Protein AF-A0A9N8D455-F1 (afdb_monomer)

Sequence (106 aa):
MIDQMGKVQGEAFLQYLHRPDESHLQNAAQVLLIWQIVIVDGSEQNLLQWHRLLQKSRLAAPITDAQVRLALGFLREMEPDMQELNAFQMRYNAFFQPEDGVHWLH

Solvent-accessible surface area (backbone atoms only — not comparable to full-atom values): 6148 Å² total; per-residue (Å²): 109,56,84,62,20,37,74,70,34,28,51,51,51,54,58,50,56,69,47,96,46,72,67,40,52,43,45,51,52,51,30,51,48,48,48,43,32,76,71,73,40,75,49,68,68,52,48,58,50,51,49,53,52,26,48,78,71,72,54,59,68,79,69,46,73,68,40,53,53,50,32,52,64,41,37,47,77,64,64,70,56,68,68,58,54,52,51,48,35,54,52,51,30,57,73,78,51,55,98,60,93,71,80,80,88,125

Mean predicted aligned error: 4.93 Å

Secondary structure (DSSP, 8-state):
-GGGSHHHHHHHHHHHHTSS-HHHHHHHHHHHHHIIIIII--SHHHHHHHHHHHHHTT---PPPHHHHHHHHHHTGGG---HHHHHHHHHHHHHHH--SS------

Organism: Providencia rettgeri (NCBI:txid587)

Foldseek 3Di:
DLVQLDDPLSVVLVVLVPDPDPVSVLLSLLLVLLCCCLPPNVDPVSNVVSLVVCVVVVSNDQDDVVSLVSSCRSNVSVVDDSVSSVVCSVVSCVVPPPVDPDDDDD

Nearest PDB structures (foldseek):
  5tf3-assembly1_A  TM=8.991E-01  e=4.572E-04  Yersinia pestis CO92

InterPro domains:
  IPR009587 Protein of unknown function DUF1198 [PF06711] (1-99)

Structure (mmCIF, N/CA/C/O backbone):
data_AF-A0A9N8D455-F1
#
_entry.id   AF-A0A9N8D455-F1
#
loop_
_atom_site.group_PDB
_atom_site.id
_atom_site.type_symbol
_atom_site.label_atom_id
_atom_site.label_alt_id
_atom_site.label_comp_id
_atom_site.label_asym_id
_atom_site.label_entity_id
_atom_site.label_seq_id
_atom_site.pdbx_PDB_ins_code
_atom_site.Cartn_x
_atom_site.Cartn_y
_atom_site.Cartn_z
_atom_site.occupancy
_atom_site.B_iso_or_equiv
_atom_site.auth_seq_id
_atom_site.auth_comp_id
_atom_site.auth_asym_id
_atom_site.auth_atom_id
_atom_site.pdbx_PDB_model_num
ATOM 1 N N . MET A 1 1 ? -3.811 -10.988 -4.731 1.00 91.06 1 MET A N 1
ATOM 2 C CA . MET A 1 1 ? -2.888 -9.951 -5.234 1.00 91.06 1 MET A CA 1
ATOM 3 C C . MET A 1 1 ? -2.121 -10.404 -6.474 1.00 91.06 1 MET A C 1
ATOM 5 O O . MET A 1 1 ? -2.404 -9.867 -7.529 1.00 91.06 1 MET A O 1
ATOM 9 N N . ILE A 1 2 ? -1.200 -11.379 -6.395 1.00 92.94 2 ILE A N 1
ATOM 10 C CA . ILE A 1 2 ? -0.311 -11.743 -7.526 1.00 92.94 2 ILE A CA 1
ATOM 11 C C . ILE A 1 2 ? -1.073 -12.108 -8.805 1.00 92.94 2 ILE A C 1
ATOM 13 O O . ILE A 1 2 ? -0.740 -11.602 -9.871 1.00 92.94 2 ILE A O 1
ATOM 17 N N . ASP A 1 3 ? -2.146 -12.894 -8.699 1.00 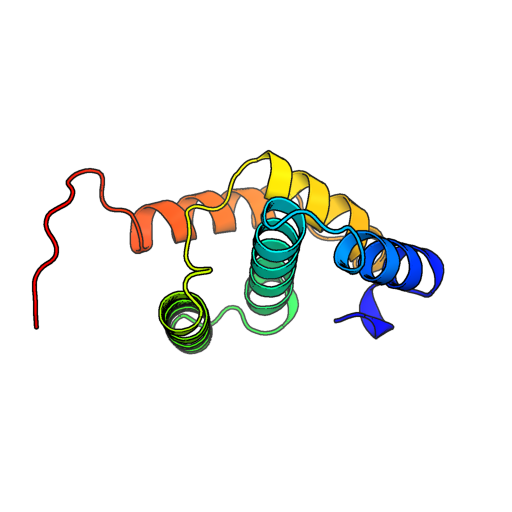92.38 3 ASP A N 1
ATOM 18 C CA . ASP A 1 3 ? -2.954 -13.267 -9.870 1.00 92.38 3 ASP A CA 1
ATOM 19 C C . ASP A 1 3 ? -3.617 -12.058 -10.554 1.00 92.38 3 ASP A C 1
ATOM 21 O O . ASP A 1 3 ? -3.854 -12.079 -11.757 1.00 92.38 3 ASP A O 1
ATOM 25 N N . GLN A 1 4 ? -3.877 -10.982 -9.802 1.00 91.56 4 GLN A N 1
ATOM 26 C CA . GLN A 1 4 ? -4.475 -9.744 -10.313 1.00 91.56 4 GLN A CA 1
ATOM 27 C C . GLN A 1 4 ? -3.437 -8.778 -10.905 1.00 91.56 4 GLN A C 1
ATOM 29 O O . GLN A 1 4 ? -3.800 -7.905 -11.683 1.00 91.56 4 GLN A O 1
ATOM 34 N N . MET A 1 5 ? -2.148 -8.945 -10.587 1.00 92.81 5 MET A N 1
ATOM 35 C CA . MET A 1 5 ? -1.059 -8.165 -11.197 1.00 92.81 5 MET A CA 1
ATOM 36 C C . MET A 1 5 ? -0.801 -8.569 -12.658 1.00 92.81 5 MET A C 1
ATOM 38 O O . MET A 1 5 ? -0.109 -7.864 -13.387 1.00 92.81 5 MET A O 1
ATOM 42 N N . GLY A 1 6 ? -1.313 -9.723 -13.092 1.00 92.56 6 GLY A N 1
ATOM 43 C CA . GLY A 1 6 ? -0.962 -10.322 -14.374 1.00 92.56 6 GLY A CA 1
ATOM 44 C C . GLY A 1 6 ? 0.425 -10.972 -14.356 1.00 92.56 6 GLY A C 1
ATOM 45 O O . GLY A 1 6 ? 1.258 -10.735 -13.480 1.00 92.56 6 GLY A O 1
ATOM 46 N N . LYS A 1 7 ? 0.691 -11.827 -15.349 1.00 93.50 7 LYS A N 1
ATOM 47 C CA . LYS A 1 7 ? 1.858 -12.727 -15.351 1.00 93.50 7 LYS A CA 1
ATOM 48 C C . LYS A 1 7 ? 3.198 -11.991 -15.210 1.00 93.50 7 LYS A C 1
ATOM 50 O O . LYS A 1 7 ? 4.017 -12.371 -14.383 1.00 93.50 7 LYS A O 1
ATOM 55 N N . VAL A 1 8 ? 3.410 -10.943 -16.011 1.00 94.25 8 VAL A N 1
ATOM 56 C CA . VAL A 1 8 ? 4.695 -10.224 -16.071 1.00 94.25 8 VAL A CA 1
ATOM 57 C C . VAL A 1 8 ? 4.958 -9.438 -14.787 1.00 94.25 8 VAL A C 1
ATOM 59 O O . VAL A 1 8 ? 6.049 -9.526 -14.231 1.00 94.25 8 VAL A O 1
ATOM 62 N N . GLN A 1 9 ? 3.971 -8.681 -14.294 1.00 94.00 9 GLN A N 1
ATOM 63 C CA . GLN A 1 9 ? 4.163 -7.875 -13.084 1.00 94.00 9 GLN A CA 1
ATOM 64 C C . GLN A 1 9 ? 4.166 -8.732 -11.818 1.00 94.00 9 GLN A C 1
ATOM 66 O O . GLN A 1 9 ? 4.944 -8.456 -10.910 1.00 94.00 9 GLN A O 1
ATOM 71 N N . GLY A 1 10 ? 3.372 -9.806 -11.777 1.00 94.50 10 GLY A N 1
ATOM 72 C CA . GLY A 1 10 ? 3.415 -10.783 -10.692 1.00 94.50 10 GLY A CA 1
ATOM 73 C C . GLY A 1 10 ? 4.791 -11.439 -10.563 1.00 94.50 10 GLY A C 1
ATOM 74 O O . GLY A 1 10 ? 5.338 -11.507 -9.464 1.00 94.50 10 GLY A O 1
ATOM 75 N N . GLU A 1 11 ? 5.403 -11.849 -11.679 1.00 95.75 11 GLU A N 1
ATOM 76 C CA . GLU A 1 11 ? 6.771 -12.381 -11.674 1.00 95.75 11 GLU A CA 1
ATOM 77 C C . GLU A 1 11 ? 7.793 -11.325 -11.226 1.00 95.75 11 GLU A C 1
ATOM 79 O O . GLU A 1 11 ? 8.633 -11.608 -10.370 1.00 95.75 11 GLU A O 1
ATOM 84 N N . ALA A 1 12 ? 7.689 -10.092 -11.731 1.00 93.81 12 ALA A N 1
ATOM 85 C CA . ALA A 1 12 ? 8.559 -8.992 -11.318 1.00 93.81 12 ALA A CA 1
ATOM 86 C C . ALA A 1 12 ? 8.438 -8.685 -9.814 1.00 93.81 12 ALA A C 1
ATOM 88 O O . ALA A 1 12 ? 9.449 -8.439 -9.155 1.00 93.81 12 ALA A O 1
ATOM 89 N N . PHE A 1 13 ? 7.229 -8.740 -9.250 1.00 94.50 13 PHE A N 1
ATOM 90 C CA . PHE A 1 13 ? 6.991 -8.544 -7.820 1.00 94.50 13 PHE A CA 1
ATOM 91 C C . PHE A 1 13 ? 7.611 -9.666 -6.976 1.00 94.50 13 PHE A C 1
ATOM 93 O O . PHE A 1 13 ? 8.254 -9.399 -5.961 1.00 94.50 13 PHE A O 1
ATOM 100 N N . LEU A 1 14 ? 7.496 -10.924 -7.414 1.00 94.00 14 LEU A N 1
ATOM 101 C CA . LEU A 1 14 ? 8.157 -12.049 -6.746 1.00 94.00 14 LEU A CA 1
ATOM 102 C C . LEU A 1 14 ? 9.684 -11.929 -6.817 1.00 94.00 14 LEU A C 1
ATOM 104 O O . LEU A 1 14 ? 10.368 -12.138 -5.820 1.00 94.00 14 LEU A O 1
ATOM 108 N N . GLN A 1 15 ? 10.244 -11.554 -7.968 1.00 93.56 15 GLN A N 1
ATOM 109 C CA . GLN A 1 15 ? 11.684 -11.300 -8.097 1.00 93.56 15 GLN A CA 1
ATOM 110 C C . GLN A 1 15 ? 12.143 -10.132 -7.211 1.00 93.56 15 GLN A C 1
ATOM 112 O O . GLN A 1 15 ? 13.222 -10.198 -6.624 1.00 93.56 15 GLN A O 1
ATOM 117 N N . TYR A 1 16 ? 11.324 -9.085 -7.086 1.00 92.94 16 TYR A N 1
ATOM 118 C CA . TYR A 1 16 ? 11.578 -7.954 -6.194 1.00 92.94 16 TYR A CA 1
ATOM 119 C C . TYR A 1 16 ? 11.666 -8.398 -4.726 1.00 92.94 16 TYR A C 1
ATOM 121 O O . TYR A 1 16 ? 12.592 -7.991 -4.028 1.00 92.94 16 TYR A O 1
ATOM 129 N N . LEU A 1 17 ? 10.767 -9.286 -4.284 1.00 90.56 17 LEU A N 1
ATOM 130 C CA . LEU A 1 17 ? 10.756 -9.856 -2.931 1.00 90.56 17 LEU A CA 1
ATOM 131 C C . LEU A 1 17 ? 11.979 -10.724 -2.602 1.00 90.56 17 LEU A C 1
ATOM 133 O O . LEU A 1 17 ? 12.394 -10.770 -1.449 1.00 90.56 17 LEU A O 1
ATOM 137 N N . HIS A 1 18 ? 12.562 -11.414 -3.585 1.00 90.38 18 HIS A N 1
ATOM 138 C CA . HIS A 1 18 ? 13.721 -12.289 -3.362 1.00 90.38 18 HIS A CA 1
ATOM 139 C C . HIS A 1 18 ? 15.045 -11.537 -3.158 1.00 90.38 18 HIS A C 1
ATOM 141 O O . HIS A 1 18 ? 16.074 -12.163 -2.896 1.00 90.38 18 HIS A O 1
ATOM 147 N N . ARG A 1 19 ? 15.062 -10.209 -3.307 1.00 88.12 19 ARG A N 1
ATOM 148 C CA . ARG A 1 19 ? 16.280 -9.425 -3.101 1.00 88.12 19 ARG A CA 1
ATOM 149 C C . ARG A 1 19 ? 16.629 -9.362 -1.606 1.00 88.12 19 ARG A C 1
ATOM 151 O O . ARG A 1 19 ? 15.740 -9.132 -0.794 1.00 88.12 19 ARG A O 1
ATOM 158 N N . PRO A 1 20 ? 17.910 -9.508 -1.231 1.00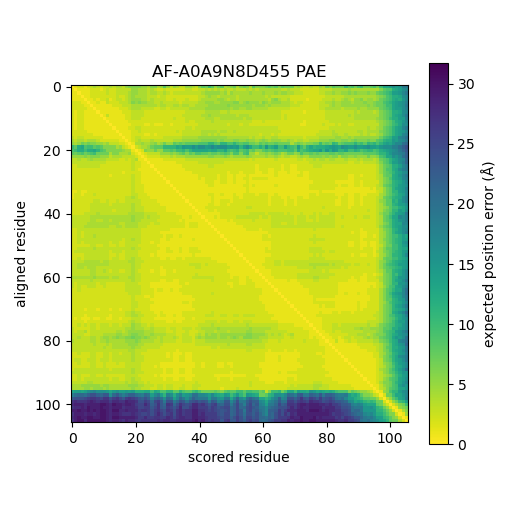 78.12 20 PRO A N 1
ATOM 159 C CA . PRO A 1 20 ? 18.336 -9.700 0.161 1.00 78.12 20 PRO A CA 1
ATOM 160 C C . PRO A 1 20 ? 18.307 -8.429 1.037 1.00 78.12 20 PRO A C 1
ATOM 162 O O . PRO A 1 20 ? 18.987 -8.383 2.056 1.00 78.12 20 PRO A O 1
ATOM 165 N N . ASP A 1 21 ? 17.558 -7.395 0.651 1.00 85.44 21 ASP A N 1
ATOM 166 C CA . ASP A 1 21 ? 17.489 -6.114 1.364 1.00 85.44 21 ASP A CA 1
ATOM 167 C C . ASP A 1 21 ? 16.133 -5.966 2.072 1.00 85.44 21 ASP A C 1
ATOM 169 O O . ASP A 1 21 ? 15.072 -6.094 1.455 1.00 85.44 21 ASP A O 1
ATOM 173 N N . GLU A 1 22 ? 16.174 -5.665 3.372 1.00 81.50 22 GLU A N 1
ATOM 174 C CA . GLU A 1 22 ? 14.998 -5.427 4.216 1.00 81.50 22 GLU A CA 1
ATOM 175 C C . GLU A 1 22 ? 14.098 -4.309 3.662 1.00 81.50 22 GLU A C 1
ATOM 177 O O . GLU A 1 22 ? 12.873 -4.361 3.821 1.00 81.50 22 GLU A O 1
ATOM 182 N N . SER A 1 23 ? 14.673 -3.345 2.931 1.00 88.00 23 SER A N 1
ATOM 183 C CA . SER A 1 23 ? 13.914 -2.271 2.285 1.00 88.00 23 SER A CA 1
ATOM 184 C C . SER A 1 23 ? 12.899 -2.803 1.260 1.00 88.00 23 SER A C 1
ATOM 186 O O . SER A 1 23 ? 11.796 -2.264 1.125 1.00 88.00 23 SER A O 1
ATOM 188 N N . HIS A 1 24 ? 13.214 -3.908 0.573 1.00 92.38 24 HIS A N 1
ATOM 189 C CA . HIS A 1 24 ? 12.317 -4.525 -0.402 1.00 92.38 24 HIS A CA 1
ATOM 190 C C . HIS A 1 24 ? 11.116 -5.189 0.264 1.00 92.38 24 HIS A C 1
ATOM 192 O O . HIS A 1 24 ? 9.995 -5.048 -0.231 1.00 92.38 24 HIS A O 1
ATOM 198 N N . LEU A 1 25 ? 11.321 -5.845 1.409 1.00 92.31 25 LEU A N 1
ATOM 199 C CA . LEU A 1 25 ? 10.229 -6.437 2.179 1.00 92.31 25 LEU A CA 1
ATOM 200 C C . LEU A 1 25 ? 9.265 -5.357 2.683 1.00 92.31 25 LEU A C 1
ATOM 202 O O . LEU A 1 25 ? 8.050 -5.506 2.550 1.00 92.31 25 LEU A O 1
ATOM 206 N N . GLN A 1 26 ? 9.795 -4.246 3.201 1.00 94.00 26 GLN A N 1
ATOM 207 C CA . GLN A 1 26 ? 8.971 -3.123 3.643 1.00 94.00 26 GLN A CA 1
ATOM 208 C C . GLN A 1 26 ? 8.181 -2.511 2.480 1.00 94.00 26 GLN A C 1
ATOM 210 O O . GLN A 1 26 ? 6.973 -2.309 2.597 1.00 94.00 26 GLN A O 1
ATOM 215 N N . ASN A 1 27 ? 8.824 -2.269 1.336 1.00 95.50 27 ASN A N 1
ATOM 216 C CA . ASN A 1 27 ? 8.145 -1.747 0.150 1.00 95.50 27 ASN A CA 1
ATOM 217 C C . ASN A 1 27 ? 7.038 -2.683 -0.343 1.00 95.50 27 ASN A C 1
ATOM 219 O O . ASN A 1 27 ? 5.936 -2.226 -0.641 1.00 95.50 27 ASN A O 1
ATOM 223 N N . ALA A 1 28 ? 7.299 -3.989 -0.384 1.00 95.69 28 ALA A N 1
ATOM 224 C CA . ALA A 1 28 ? 6.309 -4.978 -0.786 1.00 95.69 28 ALA A CA 1
ATOM 225 C C . ALA A 1 28 ? 5.122 -5.049 0.188 1.00 95.69 28 ALA A C 1
ATOM 227 O O . ALA A 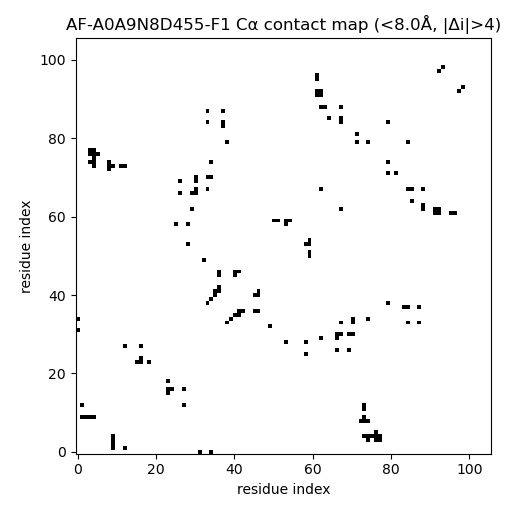1 28 ? 3.981 -5.184 -0.252 1.00 95.69 28 ALA A O 1
ATOM 228 N N . ALA A 1 29 ? 5.367 -4.897 1.492 1.00 96.44 29 ALA A N 1
ATOM 229 C CA . ALA A 1 29 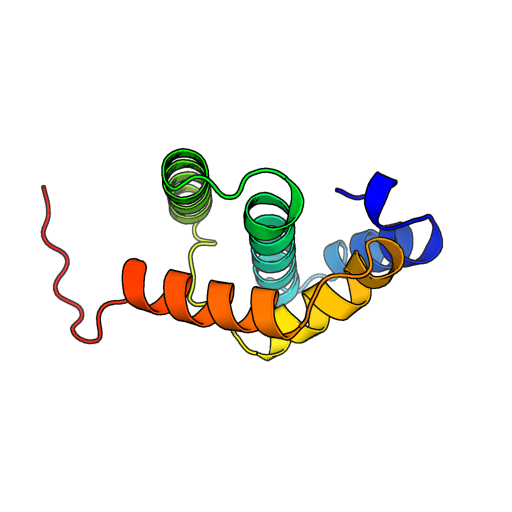? 4.308 -4.814 2.493 1.00 96.44 29 ALA A CA 1
ATOM 230 C C . ALA A 1 29 ? 3.417 -3.576 2.294 1.00 96.44 29 ALA A C 1
ATOM 232 O O . ALA A 1 29 ? 2.197 -3.683 2.411 1.00 96.44 29 ALA A O 1
ATOM 233 N N . GLN A 1 30 ? 3.995 -2.425 1.929 1.00 97.06 30 GLN A N 1
ATOM 234 C CA . GLN A 1 30 ? 3.207 -1.226 1.615 1.00 97.06 30 GLN A CA 1
ATOM 235 C C . GLN A 1 30 ? 2.427 -1.364 0.301 1.00 97.06 30 GLN A C 1
ATOM 237 O O . GLN A 1 30 ? 1.272 -0.954 0.240 1.00 97.06 30 GLN A O 1
ATOM 242 N N . VAL A 1 31 ? 2.993 -2.007 -0.728 1.00 97.19 31 VAL A N 1
ATOM 243 C CA . VAL A 1 31 ? 2.249 -2.334 -1.962 1.00 97.19 31 VAL A CA 1
ATOM 244 C C . VAL A 1 31 ? 1.065 -3.258 -1.660 1.00 97.19 31 VAL A C 1
ATOM 246 O O . VAL A 1 31 ? -0.033 -3.025 -2.162 1.00 97.19 31 VAL A O 1
ATOM 249 N N . LEU A 1 32 ? 1.261 -4.266 -0.805 1.00 97.38 32 LEU A N 1
ATOM 250 C CA . LEU A 1 32 ? 0.195 -5.168 -0.368 1.00 97.38 32 LEU A CA 1
ATOM 251 C C . LEU A 1 32 ? -0.909 -4.423 0.393 1.00 97.38 32 LEU A C 1
ATOM 253 O O . LEU A 1 32 ? -2.087 -4.662 0.138 1.00 97.38 32 LEU A O 1
ATOM 257 N N . LEU A 1 33 ? -0.538 -3.504 1.289 1.00 98.12 33 LEU A N 1
ATOM 258 C CA . LEU A 1 33 ? -1.493 -2.661 2.002 1.00 98.12 33 LEU A CA 1
ATOM 259 C C . LEU A 1 33 ? -2.299 -1.780 1.037 1.00 98.12 33 LEU A C 1
ATOM 261 O O . LEU A 1 33 ? -3.522 -1.741 1.135 1.00 98.12 33 LEU A O 1
ATOM 265 N N . ILE A 1 34 ? -1.635 -1.108 0.091 1.00 97.94 34 ILE A N 1
ATOM 266 C CA . ILE A 1 34 ? -2.299 -0.272 -0.920 1.00 97.94 34 ILE A CA 1
ATOM 267 C C . ILE A 1 34 ? -3.293 -1.109 -1.729 1.00 97.94 34 ILE A C 1
ATOM 269 O O . ILE A 1 34 ? -4.455 -0.727 -1.836 1.00 97.94 34 ILE A O 1
ATOM 273 N N . TRP A 1 35 ? -2.866 -2.268 -2.244 1.00 97.56 35 TRP A N 1
ATOM 274 C CA . TRP A 1 35 ? -3.744 -3.186 -2.974 1.00 97.56 35 TRP A CA 1
ATOM 275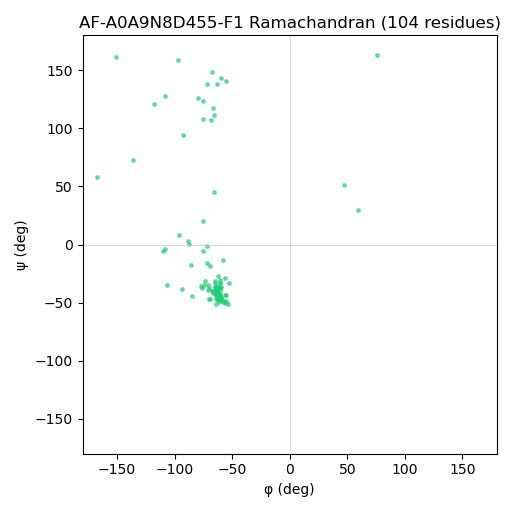 C C . TRP A 1 35 ? -4.969 -3.576 -2.142 1.00 97.56 35 TRP A C 1
ATOM 277 O O . TRP A 1 35 ? -6.101 -3.485 -2.613 1.00 97.56 35 TRP A O 1
ATOM 287 N N . GLN A 1 36 ? -4.752 -3.973 -0.891 1.00 97.62 36 GLN A N 1
ATOM 288 C CA . GLN A 1 36 ? -5.822 -4.456 -0.035 1.00 97.62 36 GLN A CA 1
ATOM 289 C C . GLN A 1 36 ? -6.865 -3.373 0.265 1.00 97.62 36 GLN A C 1
ATOM 291 O O . GLN A 1 36 ? -8.059 -3.660 0.251 1.00 97.62 36 GLN A O 1
ATOM 296 N N . ILE A 1 37 ? -6.438 -2.149 0.572 1.00 97.69 37 ILE A N 1
ATOM 297 C CA . ILE A 1 37 ? -7.377 -1.106 0.995 1.00 97.69 37 ILE A CA 1
ATOM 298 C C . ILE A 1 37 ? -8.001 -0.405 -0.205 1.00 97.69 37 ILE A C 1
ATOM 300 O O . ILE A 1 37 ? -9.205 -0.186 -0.220 1.00 97.69 37 ILE A O 1
ATOM 304 N N . VAL A 1 38 ? -7.208 -0.064 -1.218 1.00 96.62 38 VAL A N 1
ATOM 305 C CA . VAL A 1 38 ? -7.722 0.697 -2.361 1.00 96.62 38 VAL A CA 1
ATOM 306 C C . VAL A 1 38 ? -8.530 -0.189 -3.304 1.00 96.62 38 VAL A C 1
ATOM 308 O O . VAL A 1 38 ? -9.532 0.261 -3.841 1.00 96.62 38 VAL A O 1
ATOM 311 N N . ILE A 1 39 ? -8.135 -1.453 -3.488 1.00 94.38 39 ILE A N 1
ATOM 312 C CA . ILE A 1 39 ? -8.736 -2.288 -4.535 1.00 94.38 39 ILE A CA 1
ATOM 313 C C . ILE A 1 39 ? -9.677 -3.361 -3.981 1.00 94.38 39 ILE A C 1
ATOM 315 O O . ILE A 1 39 ? -10.679 -3.683 -4.616 1.00 94.38 39 ILE A O 1
ATOM 319 N N . VAL A 1 40 ? -9.381 -3.936 -2.811 1.00 96.00 40 VAL A N 1
ATOM 320 C CA . VAL A 1 40 ? -10.173 -5.063 -2.285 1.00 96.00 40 VAL A CA 1
ATOM 321 C C . VAL A 1 40 ? -11.298 -4.620 -1.348 1.00 96.00 40 VAL A C 1
ATOM 323 O O . VAL A 1 40 ? -12.374 -5.204 -1.412 1.00 96.00 40 VAL A O 1
ATOM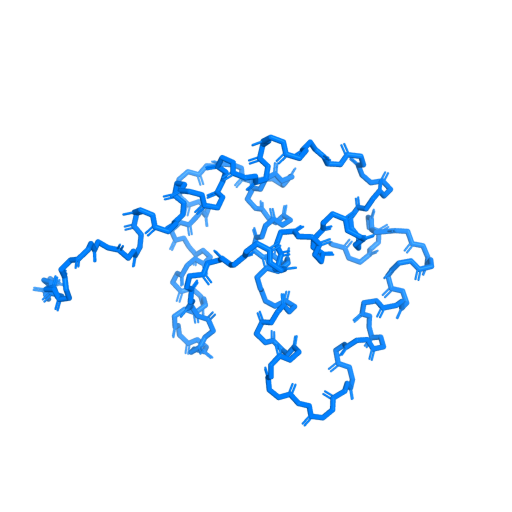 326 N N . ASP A 1 41 ? -11.060 -3.610 -0.502 1.00 97.19 41 ASP A N 1
ATOM 327 C CA . ASP A 1 41 ? -11.387 -3.598 0.939 1.00 97.19 41 ASP A CA 1
ATOM 328 C C . ASP A 1 41 ? -11.258 -2.181 1.540 1.00 97.19 41 ASP A C 1
ATOM 330 O O . ASP A 1 41 ? -10.466 -1.994 2.463 1.00 97.19 41 ASP A O 1
ATOM 334 N N . GLY A 1 42 ? -11.985 -1.177 1.038 1.00 95.38 42 GLY A N 1
ATOM 335 C CA . GLY A 1 42 ? -11.839 0.226 1.465 1.00 95.38 42 GLY A CA 1
ATOM 336 C C . GLY A 1 42 ? -12.366 0.589 2.861 1.00 95.38 42 GLY A C 1
ATOM 337 O O . GLY A 1 42 ? -12.260 1.751 3.263 1.00 95.38 42 GLY A O 1
ATOM 338 N N . SER A 1 43 ? -12.951 -0.352 3.607 1.00 97.19 43 SER A N 1
ATOM 339 C CA . SER A 1 43 ? -13.525 -0.088 4.928 1.00 97.19 43 SER A CA 1
ATOM 340 C C . SER A 1 43 ? -12.472 0.255 5.985 1.00 97.19 43 SER A C 1
ATOM 342 O O . SER A 1 43 ? -11.355 -0.267 6.018 1.00 97.19 43 SER A O 1
ATOM 344 N N . GLU A 1 44 ? -12.869 1.103 6.935 1.00 96.00 44 GLU A N 1
ATOM 345 C CA . GLU A 1 44 ? -12.033 1.472 8.080 1.00 96.00 44 GLU A CA 1
ATOM 346 C C . GLU A 1 44 ? -11.657 0.251 8.935 1.00 96.00 44 GLU A C 1
ATOM 348 O O . GLU A 1 44 ? -10.529 0.136 9.414 1.00 96.00 44 GLU A O 1
ATOM 353 N N . GLN A 1 45 ? -12.571 -0.713 9.084 1.00 97.06 45 GLN A N 1
ATOM 354 C CA . GLN A 1 45 ? -12.298 -1.937 9.832 1.00 97.06 45 GLN A CA 1
ATOM 355 C C . GLN A 1 45 ? -11.169 -2.756 9.192 1.00 97.06 45 GLN A C 1
ATOM 357 O O . GLN A 1 45 ? -10.273 -3.207 9.915 1.00 97.06 45 GLN A O 1
ATOM 362 N N . ASN A 1 46 ? -11.182 -2.924 7.865 1.00 97.62 46 ASN A N 1
ATOM 363 C CA . ASN A 1 46 ? -10.122 -3.621 7.136 1.00 97.62 46 ASN A CA 1
ATOM 364 C C . ASN A 1 46 ? -8.789 -2.865 7.264 1.00 97.62 46 ASN A C 1
ATOM 366 O O . ASN A 1 46 ? -7.763 -3.467 7.592 1.00 97.62 46 ASN A O 1
ATOM 370 N N . LEU A 1 47 ? -8.815 -1.534 7.145 1.00 97.69 47 LEU A N 1
ATOM 371 C CA . LEU A 1 47 ? -7.645 -0.679 7.353 1.00 97.69 47 LEU A CA 1
ATOM 372 C C . LEU A 1 47 ? -7.012 -0.866 8.743 1.00 97.69 47 LEU A C 1
ATOM 374 O O . LEU A 1 47 ? -5.809 -1.114 8.858 1.00 97.69 47 LEU A O 1
ATOM 378 N N . LEU A 1 48 ? -7.817 -0.805 9.807 1.00 97.50 48 LEU A N 1
ATOM 379 C CA . LEU A 1 48 ? -7.357 -0.987 11.187 1.00 97.50 48 LEU A CA 1
ATOM 380 C C . LEU A 1 48 ? -6.824 -2.401 11.454 1.00 97.50 48 LEU A C 1
ATOM 382 O O . LEU A 1 48 ? -5.943 -2.588 12.298 1.00 97.50 48 LEU A O 1
ATOM 386 N N . GLN A 1 49 ? -7.381 -3.421 10.800 1.00 97.88 49 GLN A N 1
ATOM 387 C CA . GLN A 1 49 ? -6.898 -4.799 10.917 1.00 97.88 49 GLN A CA 1
ATOM 388 C C . GLN A 1 49 ? -5.536 -4.972 10.239 1.00 97.88 49 GLN A C 1
ATOM 390 O O . GLN A 1 49 ? -4.614 -5.505 10.861 1.00 97.88 49 GLN A O 1
ATOM 395 N N . TRP A 1 50 ? -5.381 -4.471 9.013 1.00 97.94 50 TRP A N 1
ATOM 396 C CA . TRP A 1 50 ? -4.123 -4.555 8.274 1.00 97.94 50 TRP A CA 1
ATOM 397 C C . TRP A 1 50 ? -3.010 -3.732 8.905 1.00 97.94 50 TRP A C 1
ATOM 399 O O . TRP A 1 50 ? -1.890 -4.227 9.032 1.00 97.94 50 TRP A O 1
ATOM 409 N N . HIS A 1 51 ? -3.313 -2.531 9.401 1.00 97.31 51 HIS A N 1
ATOM 410 C CA . HIS A 1 51 ? -2.329 -1.750 10.143 1.00 97.31 51 HIS A CA 1
ATOM 411 C C . HIS A 1 51 ? -1.833 -2.504 11.387 1.00 97.31 51 HIS A C 1
ATOM 413 O O . HIS A 1 51 ? -0.627 -2.631 11.593 1.00 97.31 51 HIS A O 1
ATOM 419 N N . ARG A 1 52 ? -2.740 -3.100 12.179 1.00 96.94 52 ARG A N 1
ATOM 420 C CA . ARG A 1 52 ? -2.362 -3.926 13.342 1.00 96.94 52 ARG A CA 1
ATOM 421 C C . ARG A 1 52 ? -1.514 -5.140 12.959 1.00 96.94 52 ARG A C 1
ATOM 423 O O . ARG A 1 52 ? -0.606 -5.506 13.706 1.00 96.94 52 ARG A O 1
ATOM 430 N N . LEU A 1 53 ? -1.792 -5.774 11.820 1.00 97.88 53 LEU A N 1
ATOM 431 C CA . LEU A 1 53 ? -0.984 -6.882 11.308 1.00 97.88 53 LEU A CA 1
ATOM 432 C C . LEU A 1 53 ? 0.441 -6.419 10.971 1.00 97.88 53 LEU A C 1
ATOM 434 O O . LEU A 1 53 ? 1.402 -7.034 11.431 1.00 97.88 53 LEU A O 1
ATOM 438 N N . LEU A 1 54 ? 0.572 -5.293 10.266 1.00 96.81 54 LEU A N 1
ATOM 439 C CA . LEU A 1 54 ? 1.866 -4.696 9.934 1.00 96.81 54 LEU A CA 1
ATOM 440 C C . LEU A 1 54 ? 2.637 -4.230 11.177 1.00 96.81 54 LEU A C 1
ATOM 442 O O . LEU A 1 54 ? 3.857 -4.370 11.232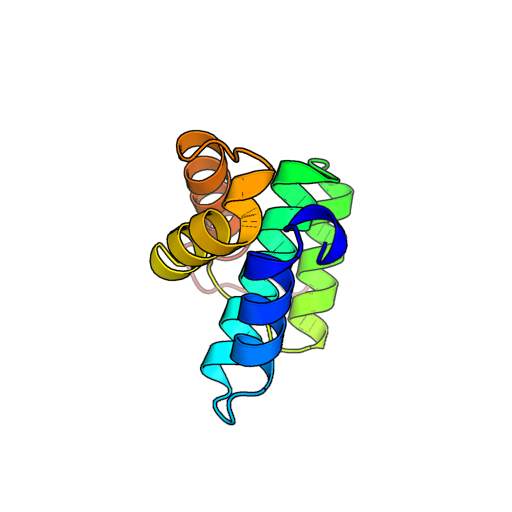 1.00 96.81 54 LEU A 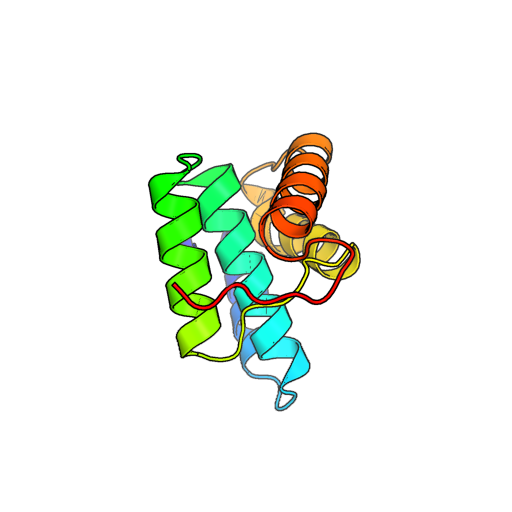O 1
ATOM 446 N N . GLN A 1 55 ? 1.956 -3.711 12.203 1.00 95.88 55 GLN A N 1
ATOM 447 C CA . GLN A 1 55 ? 2.594 -3.341 13.472 1.00 95.88 55 GLN A CA 1
ATOM 448 C C . GLN A 1 55 ? 3.215 -4.562 14.155 1.00 95.88 55 GLN A C 1
ATOM 450 O O . GLN A 1 55 ? 4.380 -4.522 14.552 1.00 95.88 55 GLN A O 1
ATOM 455 N N . LYS A 1 56 ? 2.472 -5.673 14.241 1.00 96.81 56 LYS A N 1
ATOM 456 C CA . LYS A 1 56 ? 2.965 -6.924 14.843 1.00 96.81 56 LYS A CA 1
ATOM 457 C C . LYS A 1 56 ? 4.182 -7.489 14.113 1.00 96.81 56 LYS A C 1
ATOM 459 O O . LYS A 1 56 ? 5.052 -8.068 14.756 1.00 96.81 56 LYS A O 1
ATOM 464 N N . SER A 1 57 ? 4.261 -7.305 12.797 1.00 94.44 57 SER A N 1
ATOM 465 C CA . SER A 1 57 ? 5.406 -7.731 11.989 1.00 94.44 57 SER A CA 1
ATOM 466 C C . SER A 1 57 ? 6.523 -6.686 11.896 1.00 94.44 57 SER A C 1
ATOM 468 O O . SER A 1 57 ? 7.499 -6.930 11.195 1.00 94.44 57 SER A O 1
ATOM 470 N N . ARG A 1 58 ? 6.403 -5.535 12.579 1.00 94.31 58 ARG A N 1
ATOM 471 C CA . ARG A 1 58 ? 7.351 -4.402 12.511 1.00 94.31 58 ARG A CA 1
ATOM 472 C C . ARG A 1 58 ? 7.508 -3.822 11.094 1.00 94.31 58 ARG A C 1
ATOM 474 O O . ARG A 1 58 ? 8.562 -3.306 10.746 1.00 94.31 58 ARG A O 1
ATOM 481 N N . LEU A 1 59 ? 6.450 -3.905 10.285 1.00 94.50 59 LEU A N 1
ATOM 482 C CA . LEU A 1 59 ? 6.376 -3.381 8.913 1.00 94.50 59 LEU A CA 1
ATOM 483 C C . LEU A 1 59 ? 5.444 -2.165 8.786 1.00 94.50 59 LEU A C 1
ATOM 485 O O . LEU A 1 59 ? 5.368 -1.565 7.715 1.00 94.50 59 LEU A O 1
ATOM 489 N N . ALA A 1 60 ? 4.730 -1.794 9.854 1.00 94.75 60 ALA A N 1
ATOM 490 C CA . ALA A 1 60 ? 3.938 -0.569 9.882 1.00 94.75 60 ALA A CA 1
ATOM 491 C C . ALA A 1 60 ? 4.866 0.649 9.824 1.00 94.75 60 ALA A C 1
ATOM 493 O O . ALA A 1 60 ? 5.683 0.864 10.716 1.00 94.75 60 ALA A O 1
ATOM 494 N N . ALA A 1 61 ? 4.726 1.434 8.763 1.00 94.06 61 ALA A N 1
ATOM 495 C CA . ALA A 1 61 ? 5.503 2.636 8.504 1.00 94.06 61 ALA A CA 1
ATOM 496 C C . ALA A 1 61 ? 4.660 3.615 7.674 1.00 94.06 61 ALA A C 1
ATOM 498 O O . ALA A 1 61 ? 3.684 3.170 7.059 1.00 94.06 61 ALA A O 1
ATOM 499 N N . PRO A 1 62 ? 5.019 4.912 7.637 1.00 95.56 62 PRO A N 1
ATOM 500 C CA . PRO A 1 62 ? 4.422 5.848 6.696 1.00 95.56 62 PRO A CA 1
ATOM 501 C C . PRO A 1 62 ? 4.572 5.351 5.253 1.00 95.56 62 PRO A C 1
ATOM 503 O O . PRO A 1 62 ? 5.624 4.834 4.869 1.00 95.56 62 PRO A O 1
ATOM 506 N N . ILE A 1 63 ? 3.533 5.548 4.447 1.00 97.06 63 ILE A N 1
ATOM 507 C CA . ILE A 1 63 ? 3.569 5.271 3.012 1.00 97.06 63 ILE A CA 1
ATOM 508 C C . ILE A 1 63 ? 4.270 6.439 2.313 1.00 97.06 63 ILE A C 1
ATOM 510 O O . ILE A 1 63 ? 3.884 7.603 2.458 1.00 97.06 63 ILE A O 1
ATOM 514 N N . THR A 1 64 ? 5.298 6.122 1.534 1.00 97.06 64 THR A N 1
ATOM 515 C CA . THR A 1 64 ? 6.096 7.094 0.771 1.00 97.06 64 THR A CA 1
ATOM 516 C C . THR A 1 64 ? 5.632 7.206 -0.683 1.00 97.06 64 THR A C 1
ATOM 518 O O . THR A 1 64 ? 5.085 6.255 -1.245 1.00 97.06 64 THR A O 1
ATOM 521 N N . ASP A 1 65 ? 5.956 8.316 -1.353 1.00 97.88 65 ASP A N 1
ATOM 522 C CA . ASP A 1 65 ? 5.635 8.495 -2.781 1.00 97.88 65 ASP A CA 1
ATOM 523 C C . ASP A 1 65 ? 6.311 7.433 -3.662 1.00 97.88 65 ASP A C 1
ATOM 525 O O . ASP A 1 65 ? 5.802 7.049 -4.715 1.00 97.88 65 ASP A O 1
ATOM 529 N N . ALA A 1 66 ? 7.485 6.947 -3.242 1.00 96.81 66 ALA A N 1
ATOM 530 C CA . ALA A 1 66 ? 8.169 5.847 -3.910 1.00 96.81 66 ALA A CA 1
ATOM 531 C C . ALA A 1 66 ? 7.341 4.556 -3.856 1.00 96.81 66 ALA A C 1
ATOM 533 O O . ALA A 1 66 ? 7.238 3.862 -4.865 1.00 96.81 66 ALA A O 1
ATOM 534 N N . GLN A 1 67 ? 6.707 4.259 -2.720 1.00 97.56 67 GLN A N 1
ATOM 535 C CA . GLN A 1 67 ? 5.834 3.094 -2.574 1.00 97.56 67 GLN A CA 1
ATOM 536 C C . GLN A 1 67 ? 4.528 3.251 -3.353 1.00 97.56 67 GLN A C 1
ATOM 538 O O . GLN A 1 67 ? 4.077 2.278 -3.951 1.00 97.56 67 GLN A O 1
ATOM 543 N N . VAL A 1 68 ? 3.977 4.465 -3.447 1.00 98.06 68 VAL A N 1
ATOM 544 C CA . VAL A 1 68 ? 2.840 4.750 -4.339 1.00 98.06 68 VAL A CA 1
ATOM 545 C C . VAL A 1 68 ? 3.204 4.464 -5.798 1.00 98.06 68 VAL A C 1
ATOM 547 O O . VAL A 1 68 ? 2.478 3.751 -6.490 1.00 98.06 68 VAL A O 1
ATOM 550 N N . ARG A 1 69 ? 4.366 4.938 -6.268 1.00 97.50 69 ARG A N 1
ATOM 551 C CA . ARG A 1 69 ? 4.847 4.647 -7.632 1.00 97.50 69 ARG A CA 1
ATOM 552 C C . ARG A 1 69 ? 5.129 3.161 -7.861 1.00 97.50 69 ARG A C 1
ATOM 554 O O . ARG A 1 69 ? 4.840 2.655 -8.942 1.00 97.50 69 ARG A O 1
ATOM 561 N N . LEU A 1 70 ? 5.667 2.456 -6.864 1.00 96.81 70 LEU A N 1
ATOM 562 C CA . LEU A 1 70 ? 5.854 1.002 -6.935 1.00 96.81 70 LEU A CA 1
ATOM 563 C C . LEU A 1 70 ? 4.512 0.272 -7.049 1.00 96.81 70 LEU A C 1
ATOM 565 O O . LEU A 1 70 ? 4.385 -0.623 -7.882 1.00 96.81 70 LEU A O 1
ATOM 569 N N . ALA A 1 71 ? 3.510 0.676 -6.265 1.00 97.56 71 ALA A N 1
ATOM 570 C CA . ALA A 1 71 ? 2.169 0.109 -6.339 1.00 97.56 71 ALA A CA 1
ATOM 571 C C . ALA A 1 71 ? 1.545 0.338 -7.723 1.00 97.56 71 ALA A C 1
ATOM 573 O O . ALA A 1 71 ? 1.084 -0.623 -8.329 1.00 97.56 71 ALA A O 1
ATOM 574 N N . LEU A 1 72 ? 1.627 1.557 -8.272 1.00 96.88 72 LEU A N 1
ATOM 575 C CA . LEU A 1 72 ? 1.185 1.851 -9.644 1.00 96.88 72 LEU A CA 1
ATOM 576 C C . LEU A 1 72 ? 1.860 0.939 -10.680 1.00 96.88 72 LEU A C 1
ATOM 578 O O . LEU A 1 72 ? 1.198 0.433 -11.580 1.00 96.88 72 LEU A O 1
ATOM 582 N N . GLY A 1 73 ? 3.170 0.705 -10.549 1.00 96.19 73 GLY A N 1
ATOM 583 C CA . GLY A 1 73 ? 3.918 -0.156 -11.466 1.00 96.19 73 GLY A CA 1
ATOM 584 C C . GLY A 1 73 ? 3.462 -1.616 -11.424 1.00 96.19 73 GLY A C 1
ATOM 585 O O . GLY A 1 73 ? 3.157 -2.197 -12.467 1.00 96.19 73 GLY A O 1
ATOM 586 N N . PHE A 1 74 ? 3.388 -2.201 -10.225 1.00 97.19 74 PHE A N 1
ATOM 587 C CA . PHE A 1 74 ? 3.022 -3.611 -10.064 1.00 97.19 74 PHE A CA 1
ATOM 588 C C . PHE A 1 74 ? 1.536 -3.885 -10.308 1.00 97.19 74 PHE A C 1
ATOM 590 O O . PHE A 1 74 ? 1.186 -4.962 -10.783 1.00 97.19 74 PHE A O 1
ATOM 597 N N . LEU A 1 75 ? 0.665 -2.926 -9.995 1.00 95.94 75 LEU A N 1
ATOM 598 C CA . LEU A 1 75 ? -0.789 -3.074 -10.093 1.00 95.94 75 LEU A CA 1
ATOM 599 C C . LEU A 1 75 ? -1.356 -2.525 -11.408 1.00 95.94 75 LEU A C 1
ATOM 601 O O . LEU A 1 75 ? -2.569 -2.465 -11.555 1.00 95.94 75 LEU A O 1
ATOM 605 N N . ARG A 1 76 ? -0.514 -2.139 -12.375 1.00 94.31 76 ARG A N 1
ATOM 606 C CA . ARG A 1 76 ? -0.935 -1.433 -13.600 1.00 94.31 76 ARG A CA 1
ATOM 607 C C . ARG A 1 76 ? -2.061 -2.113 -14.393 1.00 94.31 76 ARG A C 1
ATOM 609 O O . ARG A 1 76 ? -2.853 -1.416 -15.008 1.00 94.31 76 ARG A O 1
ATOM 616 N N . GLU A 1 77 ? -2.127 -3.448 -14.393 1.00 92.88 77 GLU A N 1
ATOM 617 C CA . GLU A 1 77 ? -3.155 -4.216 -15.125 1.00 92.88 77 GLU A CA 1
ATOM 618 C C . GLU A 1 77 ? -4.550 -4.047 -14.498 1.00 92.88 77 GLU A C 1
ATOM 620 O O . GLU A 1 77 ? -5.559 -4.317 -15.138 1.00 92.88 77 GLU A O 1
ATOM 625 N N . MET A 1 78 ? -4.605 -3.593 -13.245 1.00 92.62 78 MET A N 1
ATOM 626 C CA . MET A 1 78 ? -5.836 -3.246 -12.535 1.00 92.62 78 MET A CA 1
ATOM 627 C C . MET A 1 78 ? -6.253 -1.786 -12.778 1.00 92.62 78 MET A C 1
ATOM 629 O O . MET A 1 78 ? -7.237 -1.347 -12.196 1.00 92.62 78 MET A O 1
ATOM 633 N N . GLU A 1 79 ? -5.481 -1.039 -13.579 1.00 93.38 79 GLU A N 1
ATOM 634 C CA . GLU A 1 79 ? -5.678 0.383 -13.890 1.00 93.38 79 GLU A CA 1
ATOM 635 C C . GLU A 1 79 ? -5.960 1.263 -12.648 1.00 93.38 79 GLU A C 1
ATOM 637 O O . GLU A 1 79 ? -6.937 2.012 -12.628 1.00 93.38 79 GLU A O 1
ATOM 642 N N . PRO A 1 80 ? -5.127 1.189 -11.586 1.00 92.19 80 PRO A N 1
ATOM 643 C CA . PRO A 1 80 ? -5.354 1.948 -10.360 1.00 92.19 80 PRO A CA 1
ATOM 644 C C . PRO A 1 80 ? -5.290 3.461 -10.604 1.00 92.19 80 PRO A C 1
ATOM 646 O O . PRO A 1 80 ? -4.379 3.960 -11.274 1.00 92.19 80 PRO A O 1
ATOM 649 N N . ASP A 1 81 ? -6.211 4.204 -9.992 1.00 95.06 81 ASP A N 1
ATOM 650 C CA . ASP A 1 81 ? -6.244 5.661 -10.083 1.00 95.06 81 ASP A CA 1
ATOM 651 C C . ASP A 1 81 ? -5.140 6.296 -9.213 1.00 95.06 81 ASP A C 1
ATOM 653 O O . ASP A 1 81 ? -5.036 6.077 -8.002 1.00 95.06 81 ASP A O 1
ATOM 657 N N . MET A 1 82 ? -4.285 7.114 -9.835 1.00 94.56 82 MET A N 1
ATOM 658 C CA . MET A 1 82 ? -3.169 7.770 -9.147 1.00 94.56 82 MET A CA 1
ATOM 659 C C . MET A 1 82 ? -3.633 8.763 -8.072 1.00 94.56 82 MET A C 1
ATOM 661 O O . MET A 1 82 ? -2.970 8.903 -7.042 1.00 94.56 82 MET A O 1
ATOM 665 N N . GLN A 1 83 ? -4.737 9.475 -8.293 1.00 96.19 83 GLN A N 1
ATOM 666 C CA . GLN A 1 83 ? -5.297 10.391 -7.302 1.00 96.19 83 GLN A CA 1
ATOM 667 C C . GLN A 1 83 ? -5.833 9.615 -6.100 1.00 96.19 83 GLN A C 1
ATOM 669 O O . GLN A 1 83 ? -5.592 10.028 -4.966 1.00 96.19 83 GLN A O 1
ATOM 674 N N . GLU A 1 84 ? -6.477 8.470 -6.327 1.00 96.25 84 GLU A N 1
ATOM 675 C CA . GLU A 1 84 ? -6.970 7.604 -5.255 1.00 96.25 84 GLU A CA 1
ATOM 676 C C . GLU A 1 84 ? -5.830 7.046 -4.390 1.00 96.25 84 GLU A C 1
ATOM 678 O O . GLU A 1 84 ? -5.897 7.111 -3.159 1.00 96.25 84 GLU A O 1
ATOM 683 N N . LEU A 1 85 ? -4.738 6.582 -5.009 1.00 97.75 85 LEU A N 1
ATOM 684 C CA . LEU A 1 85 ? -3.561 6.093 -4.282 1.00 97.75 85 LEU A CA 1
ATOM 685 C C . LEU A 1 85 ? -2.902 7.196 -3.440 1.00 97.75 85 LEU A C 1
ATOM 687 O O . LEU A 1 85 ? -2.561 6.962 -2.279 1.00 97.75 85 LEU A O 1
ATOM 691 N N . ASN A 1 86 ? -2.758 8.404 -3.992 1.00 97.75 86 ASN A N 1
ATOM 692 C CA . ASN A 1 86 ? -2.224 9.552 -3.253 1.00 97.75 86 ASN A CA 1
ATOM 693 C C . ASN A 1 86 ? -3.163 9.977 -2.110 1.00 97.75 86 ASN A C 1
ATOM 695 O O . ASN A 1 86 ? -2.712 10.277 -1.003 1.00 97.75 86 ASN A O 1
ATOM 699 N N . ALA A 1 87 ? -4.479 9.969 -2.339 1.00 97.25 87 ALA A N 1
ATOM 700 C CA . ALA A 1 87 ? -5.464 10.263 -1.301 1.00 97.25 87 ALA A CA 1
ATOM 701 C C . ALA A 1 87 ? -5.416 9.228 -0.168 1.00 97.25 87 ALA A C 1
ATOM 703 O O . ALA A 1 87 ? -5.511 9.588 1.009 1.00 97.25 87 ALA A O 1
ATOM 704 N N . PHE A 1 88 ? -5.231 7.948 -0.505 1.00 97.81 88 PHE A N 1
ATOM 705 C CA . PHE A 1 88 ? -5.019 6.896 0.482 1.00 97.81 88 PHE A CA 1
ATOM 706 C C . PHE A 1 88 ? -3.729 7.108 1.276 1.00 97.81 88 PHE A C 1
ATOM 708 O O . PHE A 1 88 ? -3.781 7.055 2.501 1.00 97.81 88 PHE A O 1
ATOM 715 N N . GLN A 1 89 ? -2.606 7.407 0.618 1.00 97.94 89 GLN A N 1
ATOM 716 C CA . GLN A 1 89 ? -1.336 7.704 1.286 1.00 97.94 89 GLN A CA 1
ATOM 717 C C . GLN A 1 89 ? -1.492 8.824 2.325 1.00 97.94 89 GLN A C 1
ATOM 719 O O . GLN A 1 89 ? -1.113 8.642 3.483 1.00 97.94 89 GLN A O 1
ATOM 724 N N . MET A 1 90 ? -2.080 9.961 1.932 1.00 96.75 90 MET A N 1
ATOM 725 C CA . MET A 1 90 ? -2.297 11.096 2.836 1.00 96.75 90 MET A CA 1
ATOM 726 C C . MET A 1 90 ? -3.176 10.707 4.027 1.00 96.75 90 MET A C 1
ATOM 728 O O . MET A 1 90 ? -2.818 10.982 5.171 1.00 96.75 90 MET A O 1
ATOM 732 N N . ARG A 1 91 ? -4.298 10.017 3.773 1.00 95.69 91 ARG A N 1
ATOM 733 C CA . ARG A 1 91 ? -5.219 9.561 4.824 1.00 95.69 91 ARG A CA 1
ATOM 734 C C . ARG A 1 91 ? -4.553 8.573 5.780 1.00 95.69 91 ARG A C 1
ATOM 736 O O . ARG A 1 91 ? -4.693 8.720 6.988 1.00 95.69 91 ARG A O 1
ATOM 743 N N . TYR A 1 92 ? -3.842 7.580 5.252 1.00 96.56 92 TYR A N 1
ATOM 744 C CA . TYR A 1 92 ? -3.148 6.570 6.046 1.00 96.56 92 TYR A CA 1
ATOM 745 C C . TYR A 1 92 ? -2.088 7.210 6.947 1.00 96.56 92 TYR A C 1
ATOM 747 O O . TYR A 1 92 ? -2.071 6.959 8.152 1.00 96.56 92 TYR A O 1
ATOM 755 N N . ASN A 1 93 ? -1.238 8.070 6.377 1.00 96.19 93 ASN A N 1
ATOM 756 C CA . ASN A 1 93 ? -0.179 8.737 7.127 1.00 96.19 93 ASN A CA 1
ATOM 757 C C . ASN A 1 93 ? -0.763 9.649 8.209 1.00 96.19 93 ASN A C 1
ATOM 759 O O . ASN A 1 93 ? -0.357 9.538 9.357 1.00 96.19 93 ASN A O 1
ATOM 763 N N . ALA A 1 94 ? -1.770 10.467 7.888 1.00 93.94 94 ALA A N 1
ATOM 764 C CA . ALA A 1 94 ? -2.417 11.330 8.876 1.00 93.94 94 ALA A CA 1
ATOM 765 C C . ALA A 1 94 ? -3.078 10.537 10.019 1.00 93.94 94 ALA A C 1
ATOM 767 O O . ALA A 1 94 ? -3.052 10.966 11.168 1.00 93.94 94 ALA A O 1
ATOM 768 N N . PHE A 1 95 ? -3.662 9.373 9.716 1.00 93.62 95 PHE A N 1
ATOM 769 C CA . PHE A 1 95 ? -4.376 8.565 10.703 1.00 93.62 95 PHE A CA 1
ATOM 770 C C . PHE A 1 95 ? -3.438 7.802 11.652 1.00 93.62 95 PHE A C 1
ATOM 772 O O . PHE A 1 95 ? -3.732 7.677 12.838 1.00 93.62 95 PHE A O 1
ATOM 779 N N . PHE A 1 96 ? -2.309 7.288 11.151 1.00 91.94 96 PHE A N 1
ATOM 780 C CA . PHE A 1 96 ? -1.399 6.431 11.929 1.00 91.94 96 PHE A CA 1
ATOM 781 C C . PHE A 1 96 ? -0.071 7.093 12.318 1.00 91.94 96 PHE A C 1
ATOM 783 O O . PHE A 1 96 ? 0.734 6.473 13.018 1.00 91.94 96 PHE A O 1
ATOM 790 N N . GLN A 1 97 ? 0.182 8.320 11.866 1.00 79.38 97 GLN A N 1
ATOM 791 C CA . GLN A 1 97 ? 1.357 9.127 12.201 1.00 79.38 97 GLN A CA 1
ATOM 792 C C . GLN A 1 97 ? 0.914 10.571 12.488 1.00 79.38 97 GLN A C 1
ATOM 794 O O . GLN A 1 97 ? 1.127 11.455 11.657 1.00 79.38 97 GLN A O 1
ATOM 799 N N . PRO A 1 98 ? 0.261 10.830 13.637 1.00 61.22 98 PRO A N 1
ATOM 800 C CA . PRO A 1 98 ? 0.026 12.204 14.0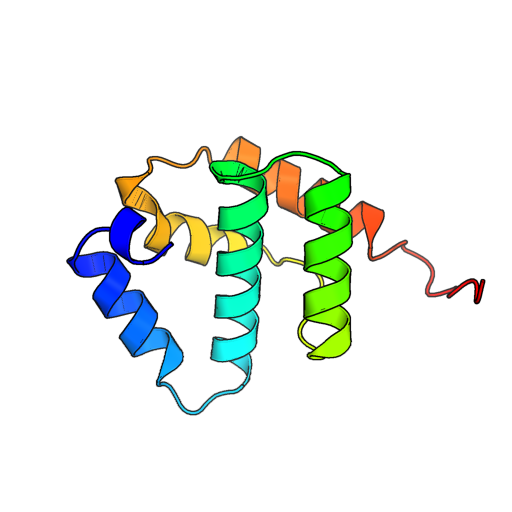61 1.00 61.22 98 PRO A CA 1
ATOM 801 C C . PRO A 1 98 ? 1.372 12.930 14.228 1.00 61.22 98 PRO A C 1
ATOM 803 O O . PRO A 1 98 ? 2.356 12.326 14.654 1.00 61.22 98 PRO A O 1
ATOM 806 N N . GLU A 1 99 ? 1.405 14.219 13.877 1.00 57.97 99 GLU A N 1
ATOM 807 C CA . GLU A 1 99 ? 2.613 15.065 13.810 1.00 57.97 99 GLU A CA 1
ATOM 808 C C . GLU A 1 99 ? 3.393 15.169 15.136 1.00 57.97 99 GLU A C 1
ATOM 810 O O . GLU A 1 99 ? 4.563 15.545 15.133 1.00 57.97 99 GLU A O 1
ATOM 815 N N . ASP A 1 100 ? 2.792 14.747 16.248 1.00 53.38 100 ASP A N 1
ATOM 816 C CA . ASP A 1 100 ? 3.410 14.678 17.565 1.00 53.38 100 ASP A CA 1
ATOM 817 C C . ASP A 1 100 ? 3.444 13.228 18.053 1.00 53.38 100 ASP A C 1
ATOM 819 O O . ASP A 1 100 ? 2.404 12.590 18.217 1.00 53.38 100 ASP A O 1
ATOM 823 N N . GLY A 1 101 ? 4.642 12.707 18.332 1.00 47.28 101 GLY A N 1
ATOM 824 C CA . GLY A 1 101 ? 4.903 11.350 18.831 1.00 47.28 101 GLY A CA 1
ATOM 825 C C . GLY A 1 101 ? 4.367 11.047 20.239 1.00 47.28 101 GLY A C 1
ATOM 826 O O . GLY A 1 101 ? 5.074 10.459 21.057 1.00 47.28 101 GLY A O 1
ATOM 827 N N . VAL A 1 102 ? 3.130 11.431 20.551 1.00 48.66 102 VAL A N 1
ATOM 828 C CA . VAL A 1 102 ? 2.432 11.065 21.782 1.00 48.66 102 VAL A CA 1
ATOM 829 C C . VAL A 1 102 ? 1.608 9.810 21.520 1.00 48.66 102 VAL A C 1
ATOM 831 O O . VAL A 1 102 ? 0.468 9.846 21.060 1.00 48.66 102 VAL A O 1
ATOM 834 N N . HIS A 1 103 ? 2.203 8.666 21.841 1.00 51.41 103 HIS A N 1
ATOM 835 C CA . HIS A 1 103 ? 1.469 7.421 22.010 1.00 51.41 103 HIS A CA 1
ATOM 836 C C . HIS A 1 103 ? 0.582 7.527 23.257 1.00 51.41 103 HIS A C 1
ATOM 838 O O . HIS A 1 103 ? 1.082 7.450 24.379 1.00 51.41 103 HIS A O 1
ATOM 844 N N . TRP A 1 104 ? -0.734 7.658 23.089 1.00 46.12 104 TRP A N 1
ATOM 845 C CA . TRP A 1 104 ? -1.656 7.334 24.176 1.00 46.12 104 TRP A CA 1
ATOM 846 C C . TRP A 1 104 ? -1.741 5.811 24.288 1.00 46.12 104 TRP A C 1
ATOM 848 O O . TRP A 1 104 ? -2.287 5.135 23.417 1.00 46.12 104 TRP A O 1
ATOM 858 N N . LEU A 1 105 ? -1.140 5.273 25.350 1.00 48.91 105 LEU A N 1
ATOM 859 C CA . LEU A 1 105 ? -1.397 3.914 25.814 1.00 48.91 105 LEU A CA 1
ATOM 860 C C . LEU A 1 105 ? -2.853 3.859 26.302 1.00 48.91 105 LEU A C 1
ATOM 862 O O . LEU A 1 105 ? -3.178 4.474 27.320 1.00 48.91 105 LEU A O 1
ATOM 866 N N . HIS A 1 106 ? -3.709 3.136 25.583 1.00 44.50 106 HIS A N 1
ATOM 867 C CA . HIS A 1 106 ? -5.000 2.660 26.081 1.00 44.50 106 HIS A CA 1
ATOM 868 C C . HIS A 1 106 ? -5.017 1.135 26.059 1.00 44.50 106 HIS A C 1
ATOM 870 O O . HIS A 1 106 ? -4.617 0.559 25.021 1.00 44.50 106 HIS A O 1
#

Radius of gyration: 13.96 Å; Cα contacts (8 Å, |Δi|>4): 85; chains: 1; bounding box: 32×28×42 Å

pLDDT: mean 91.06, std 12.77, range [44.5, 98.12]